Protein AF-A0A7Y9JDV5-F1 (afdb_monomer_lite)

pLDDT: mean 78.8, std 14.98, range [37.34, 94.88]

Structure (mmCIF, N/CA/C/O backbone):
data_AF-A0A7Y9JDV5-F1
#
_entry.id   AF-A0A7Y9JDV5-F1
#
loop_
_atom_site.group_PDB
_atom_site.id
_atom_site.type_symbol
_atom_site.label_atom_id
_atom_site.label_alt_id
_atom_site.label_comp_id
_atom_site.label_asym_id
_atom_site.label_entity_id
_atom_site.label_seq_id
_atom_site.pdbx_PDB_ins_code
_atom_site.Cartn_x
_atom_site.Cartn_y
_atom_site.Cartn_z
_atom_site.occupancy
_atom_site.B_iso_or_equiv
_atom_site.auth_seq_id
_atom_site.auth_comp_id
_atom_site.auth_asym_id
_atom_site.auth_atom_id
_atom_site.pdbx_PDB_model_num
ATOM 1 N N . MET A 1 1 ? 15.985 38.514 -5.711 1.00 37.34 1 MET A N 1
ATOM 2 C CA . MET A 1 1 ? 15.026 37.626 -5.024 1.00 37.34 1 MET A CA 1
ATOM 3 C C . MET A 1 1 ? 15.328 36.204 -5.459 1.00 37.34 1 MET A C 1
ATOM 5 O O . MET A 1 1 ? 14.897 35.798 -6.527 1.00 37.34 1 MET A O 1
ATOM 9 N N . THR A 1 2 ? 16.159 35.499 -4.701 1.00 44.25 2 THR A N 1
ATOM 10 C CA . THR A 1 2 ? 16.431 34.068 -4.880 1.00 44.25 2 THR A CA 1
ATOM 11 C C . THR A 1 2 ? 15.364 33.305 -4.102 1.00 44.25 2 THR A C 1
ATOM 13 O O . THR A 1 2 ? 15.264 33.475 -2.887 1.00 44.25 2 THR A O 1
ATOM 16 N N . GLY A 1 3 ? 14.502 32.572 -4.809 1.00 39.81 3 GLY A N 1
ATOM 17 C CA . GLY A 1 3 ? 13.479 31.728 -4.190 1.00 39.81 3 GLY A CA 1
ATOM 18 C C . GLY A 1 3 ? 14.113 30.592 -3.377 1.00 39.81 3 GLY A C 1
ATOM 19 O O . GLY A 1 3 ? 15.264 30.240 -3.641 1.00 39.81 3 GLY A O 1
ATOM 20 N N . PRO A 1 4 ? 13.405 30.047 -2.375 1.00 41.78 4 PRO A N 1
ATOM 21 C CA . PRO A 1 4 ? 13.913 28.933 -1.592 1.00 41.78 4 PRO A CA 1
ATOM 22 C C . PRO A 1 4 ? 14.064 27.694 -2.478 1.00 41.78 4 PRO A C 1
ATOM 24 O O . PRO A 1 4 ? 13.145 27.314 -3.203 1.00 41.78 4 PRO A O 1
ATOM 27 N N . ASP A 1 5 ? 15.250 27.101 -2.406 1.00 42.78 5 ASP A N 1
ATOM 28 C CA . ASP A 1 5 ? 15.589 25.800 -2.965 1.00 42.78 5 ASP A CA 1
ATOM 29 C C . ASP A 1 5 ? 14.723 24.736 -2.275 1.00 42.78 5 ASP A C 1
ATOM 31 O O . ASP A 1 5 ? 14.855 24.486 -1.075 1.00 42.78 5 ASP A O 1
ATOM 35 N N . VAL A 1 6 ? 13.769 24.173 -3.018 1.00 43.97 6 VAL A N 1
ATOM 36 C CA . VAL A 1 6 ? 12.871 23.109 -2.553 1.00 43.97 6 VAL A CA 1
ATOM 37 C C . VAL A 1 6 ? 13.472 21.762 -2.945 1.00 43.97 6 VAL A C 1
ATOM 39 O O . VAL A 1 6 ? 12.858 20.956 -3.640 1.00 43.97 6 VAL A O 1
ATOM 42 N N . SER A 1 7 ? 14.708 21.525 -2.521 1.00 42.34 7 SER A N 1
ATOM 43 C CA . SER A 1 7 ? 15.308 20.198 -2.572 1.00 42.34 7 SER A CA 1
ATOM 44 C C . SER A 1 7 ? 14.683 19.363 -1.451 1.00 42.34 7 SER A C 1
ATOM 46 O O . SER A 1 7 ? 15.084 19.433 -0.290 1.00 42.34 7 SER A O 1
ATOM 48 N N . GLY A 1 8 ? 13.610 18.640 -1.789 1.00 40.66 8 GLY A N 1
ATOM 49 C CA . GLY A 1 8 ? 13.034 17.608 -0.925 1.00 40.66 8 GLY A CA 1
ATOM 50 C C . GLY A 1 8 ? 14.071 16.521 -0.604 1.00 40.66 8 GLY A C 1
ATOM 51 O O . GLY A 1 8 ? 15.070 16.411 -1.316 1.00 40.66 8 GLY A O 1
ATOM 52 N N . PRO A 1 9 ? 13.875 15.732 0.467 1.00 42.06 9 PRO A N 1
ATOM 53 C CA . PRO A 1 9 ? 14.848 14.723 0.869 1.00 42.06 9 PRO A CA 1
ATOM 54 C C . PRO A 1 9 ? 15.107 13.750 -0.285 1.00 42.06 9 PRO A C 1
ATOM 56 O O . PRO A 1 9 ? 14.179 13.125 -0.800 1.00 42.06 9 PRO A O 1
ATOM 59 N N . ASP A 1 10 ? 16.374 13.656 -0.689 1.00 46.75 10 ASP A N 1
ATOM 60 C CA . ASP A 1 10 ? 16.850 12.736 -1.715 1.00 46.75 10 ASP A CA 1
ATOM 61 C C . ASP A 1 10 ? 16.754 11.301 -1.179 1.00 46.75 10 ASP A C 1
ATOM 63 O O . ASP A 1 10 ? 17.617 10.810 -0.455 1.00 46.75 10 ASP A O 1
ATOM 67 N N . VAL A 1 11 ? 15.638 10.646 -1.487 1.00 48.50 11 VAL A N 1
ATOM 68 C CA . VAL A 1 11 ? 15.338 9.249 -1.131 1.00 48.50 11 VAL A CA 1
ATOM 69 C C . VAL A 1 11 ? 15.915 8.249 -2.145 1.00 48.50 11 VAL A C 1
ATOM 71 O O . VAL A 1 11 ? 15.509 7.090 -2.186 1.00 48.50 11 VAL A O 1
ATOM 74 N N . SER A 1 12 ? 16.871 8.673 -2.979 1.00 48.12 12 SER A N 1
ATOM 75 C CA . SER A 1 12 ? 17.381 7.883 -4.112 1.00 48.12 12 SER A CA 1
ATOM 76 C C . SER A 1 12 ? 18.552 6.949 -3.766 1.00 48.12 12 SER A C 1
ATOM 78 O O . SER A 1 12 ? 19.099 6.285 -4.653 1.00 48.12 12 SER A O 1
ATOM 80 N N . GLY A 1 13 ? 18.958 6.871 -2.495 1.00 45.75 13 GLY A N 1
ATOM 81 C CA . GLY A 1 13 ? 20.067 6.027 -2.048 1.00 45.75 13 GLY A CA 1
ATOM 82 C C . GLY A 1 13 ? 19.683 4.542 -1.894 1.00 45.75 13 GLY A C 1
ATOM 83 O O . GLY A 1 13 ? 18.559 4.231 -1.494 1.00 45.75 13 GLY A O 1
ATOM 84 N N . PRO A 1 14 ? 20.594 3.588 -2.167 1.00 48.94 14 PRO A N 1
ATOM 85 C CA . PRO A 1 14 ? 20.378 2.174 -1.834 1.00 48.94 14 PRO A CA 1
ATOM 86 C C . PRO A 1 14 ? 20.124 1.969 -0.329 1.00 48.94 14 PRO A C 1
ATOM 88 O O . PRO A 1 14 ? 19.250 1.187 0.041 1.00 48.94 14 PRO A O 1
ATOM 91 N N . ASP A 1 15 ? 20.784 2.769 0.511 1.00 56.53 15 ASP A N 1
ATOM 92 C CA . ASP A 1 15 ? 20.661 2.739 1.972 1.00 56.53 15 ASP A CA 1
ATOM 93 C C . ASP A 1 15 ? 19.232 3.069 2.445 1.00 56.53 15 ASP A C 1
ATOM 95 O O . ASP A 1 15 ? 18.741 2.501 3.416 1.00 56.53 15 ASP A O 1
ATOM 99 N N . THR A 1 16 ? 18.507 3.936 1.727 1.00 67.06 16 THR A N 1
ATOM 100 C CA . THR A 1 16 ? 17.115 4.286 2.057 1.00 67.06 16 THR A CA 1
ATOM 101 C C . THR A 1 16 ? 16.128 3.164 1.750 1.00 67.06 16 THR A C 1
ATOM 103 O O . THR A 1 16 ? 15.157 2.997 2.487 1.00 67.06 16 THR A O 1
ATOM 106 N N . VAL A 1 17 ? 16.363 2.360 0.709 1.00 66.88 17 VAL A N 1
ATOM 107 C CA . VAL A 1 17 ? 15.489 1.217 0.394 1.00 66.88 17 VAL A CA 1
ATOM 108 C C . VAL A 1 17 ? 15.690 0.101 1.412 1.00 66.88 17 VAL A C 1
ATOM 110 O O . VAL A 1 17 ? 14.709 -0.446 1.901 1.00 66.88 17 VAL A O 1
ATOM 113 N N . GLU A 1 18 ? 16.936 -0.196 1.779 1.00 71.44 18 GLU A N 1
ATOM 114 C CA . GLU A 1 18 ? 17.253 -1.214 2.786 1.00 71.44 18 GLU A CA 1
ATOM 115 C C . GLU A 1 18 ? 16.675 -0.848 4.163 1.00 71.44 18 GLU A C 1
ATOM 117 O O . GLU A 1 18 ? 15.982 -1.660 4.774 1.00 71.44 18 GLU A O 1
ATOM 122 N N . VAL A 1 19 ? 16.834 0.408 4.596 1.00 76.12 19 VAL A N 1
ATOM 123 C CA . VAL A 1 19 ? 16.210 0.920 5.830 1.00 76.12 19 VAL A CA 1
ATOM 124 C C . VAL A 1 19 ? 14.680 0.845 5.769 1.00 76.12 19 VAL A C 1
ATOM 126 O O . VAL A 1 19 ? 14.042 0.482 6.758 1.00 76.12 19 VAL A O 1
ATOM 129 N N . THR A 1 20 ? 14.073 1.141 4.615 1.00 76.12 20 THR A N 1
ATOM 130 C CA . THR A 1 20 ? 12.610 1.052 4.451 1.00 76.12 20 THR A CA 1
ATOM 131 C C . THR A 1 20 ? 12.124 -0.400 4.472 1.00 76.12 20 THR A C 1
ATOM 133 O O . THR A 1 20 ? 11.075 -0.685 5.045 1.00 76.12 20 THR A O 1
ATOM 136 N N . LEU A 1 21 ? 12.881 -1.332 3.888 1.00 76.75 21 LEU A N 1
ATOM 137 C CA . LEU A 1 21 ? 12.568 -2.763 3.905 1.00 76.75 21 LEU A CA 1
ATOM 138 C C . LEU A 1 21 ? 12.690 -3.362 5.311 1.00 76.75 21 LEU A C 1
ATOM 140 O O . LEU A 1 21 ? 11.837 -4.157 5.704 1.00 76.75 21 LEU A O 1
ATOM 144 N N . GLU A 1 22 ? 13.693 -2.952 6.088 1.00 79.50 22 GLU A N 1
ATOM 145 C CA . GLU A 1 22 ? 13.816 -3.365 7.489 1.00 79.50 22 GLU A CA 1
ATOM 146 C C . GLU A 1 22 ? 12.648 -2.821 8.325 1.00 79.50 22 GLU A C 1
ATOM 148 O O . GLU A 1 22 ? 12.003 -3.571 9.059 1.00 79.50 22 GLU A O 1
ATOM 153 N N . ALA A 1 23 ? 12.296 -1.540 8.159 1.00 76.69 23 ALA A N 1
ATOM 154 C CA . ALA A 1 23 ? 11.125 -0.957 8.816 1.00 76.69 23 ALA A CA 1
ATOM 155 C C . ALA A 1 23 ? 9.830 -1.701 8.445 1.00 76.69 23 ALA A C 1
ATOM 157 O O . ALA A 1 23 ? 9.008 -1.990 9.319 1.00 76.69 23 ALA A O 1
ATOM 158 N N . LEU A 1 24 ? 9.678 -2.071 7.170 1.00 78.31 24 LEU A N 1
ATOM 159 C CA . LEU A 1 24 ? 8.547 -2.852 6.678 1.00 78.31 24 LEU A CA 1
ATOM 160 C C . LEU A 1 24 ? 8.477 -4.225 7.351 1.00 78.31 24 LEU A C 1
ATOM 162 O O . LEU A 1 24 ? 7.406 -4.634 7.798 1.00 78.31 24 LEU A O 1
ATOM 166 N N . TYR A 1 25 ? 9.607 -4.925 7.454 1.00 77.56 25 TYR A N 1
ATOM 167 C CA . TYR A 1 25 ? 9.677 -6.227 8.111 1.00 77.56 25 TYR A CA 1
ATOM 168 C C . TYR A 1 25 ? 9.260 -6.141 9.587 1.00 77.56 25 TYR A C 1
ATOM 170 O O . TYR A 1 25 ? 8.431 -6.932 10.045 1.00 77.56 25 TYR A O 1
ATOM 178 N N . GLN A 1 26 ? 9.766 -5.145 10.320 1.00 81.75 26 GLN A N 1
ATOM 179 C CA . GLN A 1 26 ? 9.423 -4.953 11.731 1.00 81.75 26 GLN A CA 1
ATOM 180 C C . GLN A 1 26 ? 7.944 -4.588 11.934 1.00 81.75 26 GLN A C 1
ATOM 182 O O . GLN A 1 26 ? 7.291 -5.124 12.837 1.00 81.75 26 GLN A O 1
ATOM 187 N N . GLN A 1 27 ? 7.379 -3.726 11.084 1.00 78.12 27 GLN A N 1
ATOM 188 C CA . GLN A 1 27 ? 5.961 -3.365 11.166 1.00 78.12 27 GLN A CA 1
ATOM 189 C C . GLN A 1 27 ? 5.043 -4.530 10.787 1.00 78.12 27 GLN A C 1
ATOM 191 O O . GLN A 1 27 ? 4.079 -4.802 11.502 1.00 78.12 27 GLN A O 1
ATOM 196 N N . ALA A 1 28 ? 5.366 -5.276 9.727 1.00 78.25 28 ALA A N 1
ATOM 197 C CA . ALA A 1 28 ? 4.602 -6.457 9.326 1.00 78.25 28 ALA A CA 1
ATOM 198 C C . ALA A 1 28 ? 4.611 -7.531 10.424 1.00 78.25 28 ALA A C 1
ATOM 200 O O . ALA A 1 28 ? 3.577 -8.124 10.736 1.00 78.25 28 ALA A O 1
ATOM 201 N N . ARG A 1 29 ? 5.763 -7.737 11.071 1.00 81.75 29 ARG A N 1
ATOM 202 C CA . ARG A 1 29 ? 5.874 -8.612 12.238 1.00 81.75 29 ARG A CA 1
ATOM 203 C C . ARG A 1 29 ? 5.010 -8.119 13.400 1.00 81.75 29 ARG A C 1
ATOM 205 O O . ARG A 1 29 ? 4.318 -8.923 14.016 1.00 81.75 29 ARG A O 1
ATOM 212 N N . THR A 1 30 ? 5.018 -6.819 13.682 1.00 78.25 30 THR A N 1
ATOM 213 C CA . THR A 1 30 ? 4.201 -6.221 14.750 1.00 78.25 30 THR A CA 1
ATOM 214 C C . THR A 1 30 ? 2.707 -6.416 14.485 1.00 78.25 30 THR A C 1
ATOM 216 O O . THR A 1 30 ? 1.994 -6.880 15.374 1.00 78.25 30 THR A O 1
ATOM 219 N N . ALA A 1 31 ? 2.240 -6.158 13.256 1.00 70.44 31 ALA A N 1
ATOM 220 C CA . ALA A 1 31 ? 0.866 -6.449 12.836 1.00 70.44 31 ALA A CA 1
ATOM 221 C C . ALA A 1 31 ? 0.511 -7.921 13.071 1.00 70.44 31 ALA A C 1
ATOM 223 O O . ALA A 1 31 ? -0.529 -8.235 13.646 1.00 70.44 31 ALA A O 1
ATOM 224 N N . TRP A 1 32 ? 1.402 -8.828 12.670 1.00 74.75 32 TRP A N 1
ATOM 225 C CA . TRP A 1 32 ? 1.194 -10.261 12.831 1.00 74.75 32 TRP A CA 1
ATOM 226 C C . TRP A 1 32 ? 1.124 -10.693 14.302 1.00 74.75 32 TRP A C 1
ATOM 228 O O . TRP A 1 32 ? 0.295 -11.524 14.667 1.00 74.75 32 TRP A O 1
ATOM 238 N N . GLU A 1 33 ? 1.948 -10.106 15.170 1.00 78.75 33 GLU A N 1
ATOM 239 C CA . GLU A 1 33 ? 1.897 -10.353 16.613 1.00 78.75 33 GLU A CA 1
ATOM 240 C C . GLU A 1 33 ? 0.609 -9.816 17.256 1.00 78.75 33 GLU A C 1
ATOM 242 O O . GLU A 1 33 ? 0.075 -10.466 18.151 1.00 78.75 33 GLU A O 1
ATOM 247 N N . VAL A 1 34 ? 0.084 -8.669 16.806 1.00 70.50 34 VAL A N 1
ATOM 248 C CA . VAL A 1 34 ? -1.217 -8.139 17.262 1.00 70.50 34 VAL A CA 1
ATOM 249 C C . VAL A 1 34 ? -2.349 -9.082 16.864 1.00 70.50 34 VAL A C 1
ATOM 251 O O . VAL A 1 34 ? -3.176 -9.429 17.702 1.00 70.50 34 VAL A O 1
ATOM 254 N N . VAL A 1 35 ? -2.345 -9.556 15.617 1.00 66.94 35 VAL A N 1
ATOM 255 C CA . VAL A 1 35 ? -3.359 -10.494 15.113 1.00 66.94 35 VAL A CA 1
ATOM 256 C C . VAL A 1 35 ? -3.306 -11.839 15.845 1.00 66.94 35 VAL A C 1
ATOM 258 O O . VAL A 1 35 ? -4.349 -12.435 16.097 1.00 66.94 35 VAL A O 1
ATOM 261 N N . GLN A 1 36 ? -2.114 -12.317 16.213 1.00 72.25 36 GLN A N 1
ATOM 262 C CA . GLN A 1 36 ? -1.949 -13.608 16.888 1.00 72.25 36 GLN A CA 1
ATOM 263 C C . GLN A 1 36 ? -2.088 -13.572 18.416 1.00 72.25 36 GLN A C 1
ATOM 265 O O . GLN A 1 36 ? -2.255 -14.631 19.019 1.00 72.25 36 GLN A O 1
ATOM 270 N N . ARG A 1 37 ? -1.993 -12.405 19.068 1.00 66.88 37 ARG A N 1
ATOM 271 C CA . ARG A 1 37 ? -2.040 -12.317 20.541 1.00 66.88 37 ARG A CA 1
ATOM 272 C C . ARG A 1 37 ? -3.409 -12.647 21.144 1.00 66.88 37 ARG A C 1
ATOM 274 O O . ARG A 1 37 ? -3.443 -12.949 22.333 1.00 66.88 37 ARG A O 1
ATOM 281 N N . ASP A 1 38 ? -4.493 -12.629 20.368 1.00 59.66 38 ASP A N 1
ATOM 282 C CA . ASP A 1 38 ? -5.845 -12.882 20.879 1.00 59.66 38 ASP A CA 1
ATOM 283 C C . ASP A 1 38 ? -6.288 -14.336 20.625 1.00 59.66 38 ASP A C 1
ATOM 285 O O . ASP A 1 38 ? -6.825 -14.680 19.572 1.00 59.66 38 ASP A O 1
ATOM 289 N N . SER A 1 39 ? -6.072 -15.210 21.614 1.00 51.19 39 SER A N 1
ATOM 290 C CA . SER A 1 39 ? -6.535 -16.608 21.592 1.00 51.19 39 SER A CA 1
ATOM 291 C C . SER A 1 39 ? -8.056 -16.756 21.746 1.00 51.19 39 SER A C 1
ATOM 293 O O . SER A 1 39 ? -8.592 -17.804 21.392 1.00 51.19 39 SER A O 1
ATOM 295 N N . ASP A 1 40 ? -8.744 -15.708 22.216 1.00 60.81 40 ASP A N 1
ATOM 296 C CA . ASP A 1 40 ? -10.198 -15.682 22.454 1.00 60.81 40 ASP A CA 1
ATOM 297 C C . ASP A 1 40 ? -10.976 -14.852 21.404 1.00 60.81 40 ASP A C 1
ATOM 299 O O . ASP A 1 40 ? -12.196 -14.703 21.495 1.00 60.81 40 ASP A O 1
ATOM 303 N N . GLY A 1 41 ? -10.286 -14.368 20.363 1.00 64.56 41 GLY A N 1
ATOM 304 C CA . GLY A 1 41 ? -10.839 -13.539 19.290 1.00 64.56 41 GLY A CA 1
ATOM 305 C C . GLY A 1 41 ? -10.566 -12.045 19.489 1.00 64.56 41 GLY A C 1
ATOM 306 O O . GLY A 1 41 ? -10.727 -11.513 20.582 1.00 64.56 41 GLY A O 1
ATOM 307 N N . LEU A 1 42 ? -10.167 -11.370 18.404 1.00 71.88 42 LEU A N 1
ATOM 308 C CA . LEU A 1 42 ? -9.844 -9.940 18.392 1.00 71.88 42 LEU A CA 1
ATOM 309 C C . LEU A 1 42 ? -11.007 -9.099 18.930 1.00 71.88 42 LEU A C 1
ATOM 311 O O . LEU A 1 42 ? -12.089 -9.053 18.337 1.00 71.88 42 LEU A O 1
ATOM 315 N N . SER A 1 43 ? -10.768 -8.379 20.027 1.00 84.00 43 SER A N 1
ATOM 316 C CA . SER A 1 43 ? -11.708 -7.351 20.489 1.00 84.00 43 SER A CA 1
ATOM 317 C C . SER A 1 43 ? -11.947 -6.291 19.401 1.00 84.00 43 SER A C 1
ATOM 319 O O . SER A 1 43 ? -11.129 -6.099 18.500 1.00 84.00 43 SER A O 1
ATOM 321 N N . LEU A 1 44 ? -13.055 -5.545 19.481 1.00 83.25 44 LEU A N 1
ATOM 322 C CA . LEU A 1 44 ? -13.327 -4.471 18.517 1.00 83.25 44 LEU A CA 1
ATOM 323 C C . LEU A 1 44 ? -12.227 -3.390 18.536 1.00 83.25 44 LEU A C 1
ATOM 325 O O . LEU A 1 44 ? -11.828 -2.902 17.483 1.00 83.25 44 LEU A O 1
ATOM 329 N N . ALA A 1 45 ? -11.705 -3.058 19.721 1.00 82.00 45 ALA A N 1
ATOM 330 C CA . ALA A 1 45 ? -10.566 -2.151 19.862 1.00 82.00 45 ALA A CA 1
ATOM 331 C C . ALA A 1 45 ? -9.297 -2.743 19.227 1.00 82.00 45 ALA A C 1
ATOM 333 O O . ALA A 1 45 ? -8.682 -2.092 18.389 1.00 82.00 45 ALA A O 1
ATOM 334 N N . GLY A 1 46 ? -8.983 -4.010 19.523 1.00 81.31 46 GLY A N 1
ATOM 335 C CA . GLY A 1 46 ? -7.842 -4.709 18.922 1.00 81.31 46 GLY A CA 1
ATOM 336 C C . GLY A 1 46 ? -7.951 -4.849 17.400 1.00 81.31 46 GLY A C 1
ATOM 337 O O . GLY A 1 46 ? -6.950 -4.772 16.696 1.00 81.31 46 GLY A O 1
ATOM 338 N N . THR A 1 47 ? -9.169 -4.977 16.866 1.00 84.25 47 THR A N 1
ATOM 339 C CA . THR A 1 47 ? -9.430 -4.953 15.419 1.00 84.25 47 THR A CA 1
ATOM 340 C C . THR A 1 47 ? -9.079 -3.589 14.824 1.00 84.25 47 THR A C 1
ATOM 342 O O . THR A 1 47 ? -8.489 -3.521 13.748 1.00 84.25 47 THR A O 1
ATOM 345 N N . GLY A 1 48 ? -9.410 -2.498 15.522 1.00 85.56 48 GLY A N 1
ATOM 346 C CA . GLY A 1 48 ? -9.043 -1.139 15.121 1.00 85.56 48 GLY A CA 1
ATOM 347 C C . GLY A 1 48 ? -7.528 -0.939 15.067 1.00 85.56 48 GLY A C 1
ATOM 348 O O . GLY A 1 48 ? -7.023 -0.439 14.061 1.00 85.56 48 GLY A O 1
ATOM 349 N N . ASP A 1 49 ? -6.818 -1.400 16.098 1.00 83.69 49 ASP A N 1
ATOM 350 C CA . ASP A 1 49 ? -5.354 -1.339 16.170 1.00 83.69 49 ASP A CA 1
ATOM 351 C C . ASP A 1 49 ? -4.707 -2.189 15.064 1.00 83.69 49 ASP A C 1
ATOM 353 O O . ASP A 1 49 ? -3.795 -1.738 14.374 1.00 83.69 49 ASP A O 1
ATOM 357 N N . ALA A 1 50 ? -5.214 -3.401 14.817 1.00 82.94 50 ALA A N 1
ATOM 358 C CA . ALA A 1 50 ? -4.718 -4.262 13.743 1.00 82.94 50 ALA A CA 1
ATOM 359 C C . ALA A 1 50 ? -4.891 -3.620 12.354 1.00 82.94 50 ALA A C 1
ATOM 361 O O . ALA A 1 50 ? -3.991 -3.701 11.513 1.00 82.94 50 ALA A O 1
ATOM 362 N N . LEU A 1 51 ? -6.027 -2.956 12.108 1.00 85.31 51 LEU A N 1
ATOM 363 C CA . LEU A 1 51 ? -6.264 -2.218 10.866 1.00 85.31 51 LEU A CA 1
ATOM 364 C C . LEU A 1 51 ? -5.320 -1.020 10.722 1.00 85.31 51 LEU A C 1
ATOM 366 O O . LEU A 1 51 ? -4.843 -0.771 9.619 1.00 85.31 51 LEU A O 1
ATOM 370 N N . GLU A 1 52 ? -5.031 -0.303 11.810 1.00 87.00 52 GLU A N 1
ATOM 371 C CA . GLU A 1 52 ? -4.068 0.804 11.821 1.00 87.00 52 GLU A CA 1
ATOM 372 C C . GLU A 1 52 ? -2.672 0.336 11.418 1.00 87.00 52 GLU A C 1
ATOM 374 O O . GLU A 1 52 ? -2.136 0.820 10.424 1.00 87.00 52 GLU A O 1
ATOM 379 N N . VAL A 1 53 ? -2.146 -0.693 12.091 1.00 84.94 53 VAL A N 1
ATOM 380 C CA . VAL A 1 53 ? -0.817 -1.230 11.760 1.00 84.94 53 VAL A CA 1
ATOM 381 C C . VAL A 1 53 ? -0.786 -1.775 10.328 1.00 84.94 53 VAL A C 1
ATOM 383 O O . VAL A 1 53 ? 0.208 -1.624 9.625 1.00 84.94 53 VAL A O 1
ATOM 386 N N . THR A 1 54 ? -1.878 -2.379 9.848 1.00 83.62 54 THR A N 1
ATOM 387 C CA . THR A 1 54 ? -1.947 -2.862 8.458 1.00 83.62 54 THR A CA 1
ATOM 388 C C . THR A 1 54 ? -1.903 -1.708 7.451 1.00 83.62 54 THR A C 1
ATOM 390 O O . THR A 1 54 ? -1.238 -1.824 6.422 1.00 83.62 54 THR A O 1
ATOM 393 N N . VAL A 1 55 ? -2.581 -0.590 7.726 1.00 87.88 55 VAL A N 1
ATOM 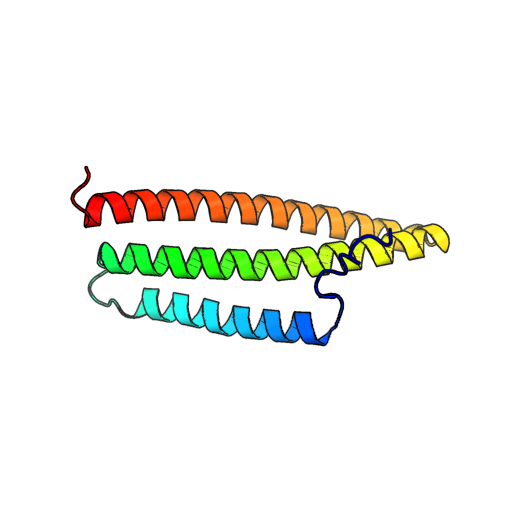394 C CA . VAL A 1 55 ? -2.513 0.615 6.883 1.00 87.88 55 VAL A CA 1
ATOM 395 C C . VAL A 1 55 ? -1.100 1.204 6.884 1.00 87.88 55 VAL A C 1
ATOM 397 O O . VAL A 1 55 ? -0.600 1.532 5.809 1.00 87.88 55 VAL A O 1
ATOM 400 N N . ASP A 1 56 ? -0.431 1.256 8.037 1.00 85.50 56 ASP A N 1
ATOM 401 C CA . ASP A 1 56 ? 0.956 1.730 8.139 1.00 85.50 56 ASP A CA 1
ATOM 402 C C . ASP A 1 56 ? 1.917 0.863 7.307 1.00 85.50 56 ASP A C 1
ATOM 404 O O . ASP A 1 56 ? 2.743 1.379 6.549 1.00 85.50 56 ASP A O 1
ATOM 408 N N . VAL A 1 57 ? 1.749 -0.464 7.361 1.00 85.31 57 VAL A N 1
ATOM 409 C CA . VAL A 1 57 ? 2.506 -1.409 6.527 1.00 85.31 57 VAL A CA 1
ATOM 410 C C . VAL A 1 57 ? 2.275 -1.130 5.040 1.00 85.31 57 VAL A C 1
A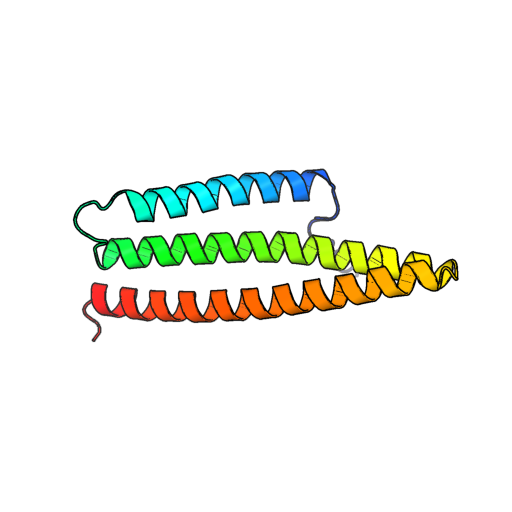TOM 412 O O . VAL A 1 57 ? 3.235 -1.102 4.270 1.00 85.31 57 VAL A O 1
ATOM 415 N N . LEU A 1 58 ? 1.031 -0.891 4.613 1.00 86.88 58 LEU A N 1
ATOM 416 C CA . LEU A 1 58 ? 0.735 -0.555 3.216 1.00 86.88 58 LEU A CA 1
ATOM 417 C C . LEU A 1 58 ? 1.394 0.761 2.778 1.00 86.88 58 LEU A C 1
ATOM 419 O O . LEU A 1 58 ? 1.862 0.841 1.642 1.00 86.88 58 LEU A O 1
ATOM 423 N N . ASP A 1 59 ? 1.485 1.757 3.663 1.00 85.81 59 ASP A N 1
ATOM 424 C CA . ASP A 1 59 ? 2.169 3.029 3.392 1.00 85.81 59 ASP A CA 1
ATOM 425 C C . ASP A 1 59 ? 3.693 2.845 3.232 1.00 85.81 59 ASP A C 1
ATOM 427 O O . ASP A 1 59 ? 4.317 3.469 2.358 1.00 85.81 59 ASP A O 1
ATOM 431 N N . LEU A 1 60 ? 4.299 1.922 3.987 1.00 84.75 60 LEU A N 1
ATOM 432 C CA . LEU A 1 60 ? 5.693 1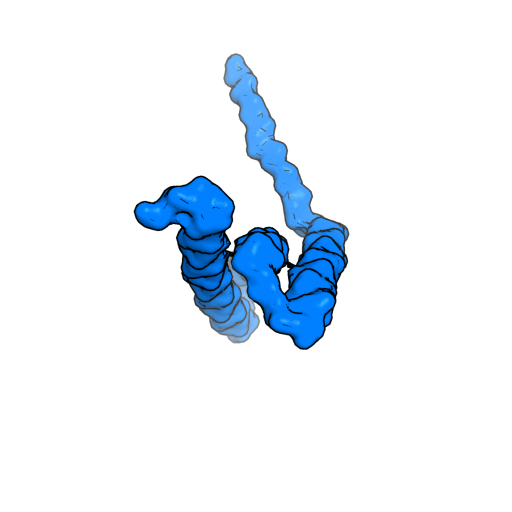.524 3.774 1.00 84.75 60 LEU A CA 1
ATOM 433 C C . LEU A 1 60 ? 5.891 0.772 2.453 1.00 84.75 60 LEU A C 1
ATOM 435 O O . LEU A 1 60 ? 6.793 1.123 1.688 1.00 84.75 60 LEU A O 1
ATOM 439 N N . VAL A 1 61 ? 5.044 -0.220 2.142 1.00 85.25 61 VAL A N 1
ATOM 440 C CA . VAL A 1 61 ? 5.123 -0.953 0.862 1.00 85.25 61 VAL A CA 1
ATOM 441 C C . VAL A 1 61 ? 4.974 0.015 -0.309 1.00 85.25 61 VAL A C 1
ATOM 443 O O . VAL A 1 61 ? 5.750 -0.048 -1.262 1.00 85.25 61 VAL A O 1
ATOM 446 N N . TRP A 1 62 ? 4.027 0.950 -0.228 1.00 87.88 62 TRP A N 1
ATOM 447 C CA . TRP A 1 62 ? 3.840 1.994 -1.231 1.00 87.88 62 TRP A CA 1
ATOM 448 C C . TRP A 1 62 ? 5.116 2.811 -1.457 1.00 87.88 62 TRP A C 1
ATOM 450 O O . TRP A 1 62 ? 5.508 3.042 -2.603 1.00 87.88 62 TRP A O 1
ATOM 460 N N . SER A 1 63 ? 5.792 3.212 -0.379 1.00 85.06 63 SER A N 1
ATOM 461 C CA . SER A 1 63 ? 7.035 3.987 -0.450 1.00 85.06 63 SER A CA 1
ATOM 462 C C . SER A 1 63 ? 8.156 3.210 -1.149 1.00 85.06 63 SER A C 1
ATOM 464 O O . SER A 1 63 ? 8.827 3.761 -2.026 1.00 85.06 63 SER A O 1
ATOM 466 N N . VAL A 1 64 ? 8.305 1.915 -0.844 1.00 85.50 64 VAL A N 1
ATOM 467 C CA . VAL A 1 64 ? 9.263 1.026 -1.525 1.00 85.50 64 VAL A CA 1
ATOM 468 C C . VAL A 1 64 ? 8.923 0.887 -3.006 1.00 85.50 64 VAL A C 1
ATOM 470 O O . VAL A 1 64 ? 9.782 1.109 -3.859 1.00 85.50 64 VAL A O 1
ATOM 473 N N . VAL A 1 65 ? 7.670 0.558 -3.335 1.00 86.75 65 VAL A N 1
ATOM 474 C CA . VAL A 1 65 ? 7.238 0.372 -4.728 1.00 86.75 65 VAL A CA 1
ATOM 475 C C . VAL A 1 65 ? 7.436 1.657 -5.527 1.00 86.75 65 VAL A C 1
ATOM 477 O O . VAL A 1 65 ? 7.923 1.602 -6.653 1.00 86.75 65 VAL A O 1
ATOM 480 N N . ARG A 1 66 ? 7.146 2.826 -4.945 1.00 87.94 66 ARG A N 1
ATOM 481 C CA . ARG A 1 66 ? 7.387 4.123 -5.589 1.00 87.94 66 ARG A CA 1
ATOM 482 C C . ARG A 1 66 ? 8.866 4.342 -5.906 1.00 87.94 66 ARG A C 1
ATOM 484 O O . ARG A 1 66 ? 9.178 4.737 -7.025 1.00 87.94 66 ARG A O 1
ATOM 491 N N . ALA A 1 67 ? 9.766 4.050 -4.967 1.00 86.31 67 ALA A N 1
ATOM 492 C CA . ALA A 1 67 ? 11.205 4.155 -5.205 1.00 86.31 67 ALA A CA 1
ATOM 493 C C . ALA A 1 67 ? 11.670 3.212 -6.332 1.00 86.31 67 ALA A C 1
ATOM 495 O O . ALA A 1 67 ? 12.458 3.606 -7.196 1.00 86.31 67 ALA A O 1
ATOM 496 N N . VAL A 1 68 ? 11.141 1.984 -6.366 1.00 87.25 68 VAL A N 1
ATOM 497 C CA . VAL A 1 68 ? 11.432 1.006 -7.426 1.00 87.25 68 VAL A CA 1
ATOM 498 C C . VAL A 1 68 ? 10.906 1.477 -8.783 1.00 87.25 68 VAL A C 1
ATOM 500 O O . VAL A 1 68 ? 11.642 1.385 -9.766 1.00 87.25 68 VAL A O 1
ATOM 503 N N . VAL A 1 69 ? 9.688 2.027 -8.850 1.00 89.75 69 VAL A N 1
ATOM 504 C CA . VAL A 1 69 ? 9.109 2.601 -10.079 1.00 89.75 69 VAL A CA 1
ATOM 505 C C . VAL A 1 69 ? 10.005 3.705 -10.618 1.00 89.75 69 VAL A C 1
ATOM 507 O O . VAL A 1 69 ? 10.489 3.584 -11.738 1.00 89.75 69 VAL A O 1
ATOM 510 N N . THR A 1 70 ? 10.330 4.710 -9.801 1.00 89.75 70 THR A N 1
ATOM 511 C CA . THR A 1 70 ? 11.188 5.833 -10.210 1.00 89.75 70 THR A CA 1
ATOM 512 C C . THR A 1 70 ? 12.549 5.363 -10.722 1.00 89.75 70 THR A C 1
ATOM 514 O O . THR A 1 70 ? 13.063 5.849 -11.735 1.00 89.75 70 THR A O 1
ATOM 517 N N . ARG A 1 71 ? 13.143 4.366 -10.058 1.00 88.88 71 ARG A N 1
ATOM 518 C CA . ARG A 1 71 ? 14.410 3.783 -10.505 1.00 88.88 71 ARG A CA 1
ATOM 519 C C . ARG A 1 71 ? 14.267 3.028 -11.826 1.00 88.88 71 ARG A C 1
ATOM 521 O O . ARG A 1 71 ? 15.164 3.112 -12.663 1.00 88.88 71 ARG A O 1
ATOM 528 N N . THR A 1 72 ? 13.165 2.313 -12.015 1.00 88.19 72 THR A N 1
ATOM 529 C CA . THR A 1 72 ? 12.875 1.554 -13.238 1.00 88.19 72 THR A CA 1
ATOM 530 C C . THR A 1 72 ? 12.602 2.495 -14.416 1.00 88.19 72 THR A C 1
ATOM 532 O O . THR A 1 72 ? 13.162 2.291 -15.490 1.00 88.19 72 THR A O 1
ATOM 535 N N . GLU A 1 73 ? 11.869 3.591 -14.205 1.00 91.75 73 GLU A N 1
ATOM 536 C CA . GLU A 1 73 ? 11.684 4.673 -15.185 1.00 91.75 73 GLU A CA 1
ATOM 537 C C . GLU A 1 73 ? 13.034 5.278 -15.603 1.00 91.75 73 GLU A C 1
ATOM 539 O O . GLU A 1 73 ? 13.328 5.400 -16.791 1.00 91.75 73 GLU A O 1
ATOM 544 N N . SER A 1 74 ? 13.921 5.541 -14.638 1.00 89.56 74 SER A N 1
ATOM 545 C CA . SER A 1 74 ? 15.274 6.054 -14.911 1.00 89.56 74 SER A CA 1
ATOM 546 C C . SER A 1 74 ? 16.157 5.062 -15.687 1.00 89.56 74 SER A C 1
ATOM 548 O O . SER A 1 74 ? 17.104 5.457 -16.371 1.00 89.56 74 SER A O 1
ATOM 550 N N . ILE A 1 75 ? 15.936 3.750 -15.541 1.00 89.25 75 ILE A N 1
ATOM 551 C CA . ILE A 1 75 ? 16.624 2.720 -16.342 1.00 89.25 75 ILE A CA 1
ATOM 552 C C . ILE A 1 75 ? 16.065 2.725 -17.764 1.00 89.25 75 ILE A C 1
ATOM 554 O O . ILE A 1 75 ? 16.839 2.813 -18.715 1.00 89.25 75 ILE A O 1
ATOM 558 N N . ARG A 1 76 ? 14.736 2.732 -17.900 1.00 89.06 76 ARG A N 1
ATOM 559 C CA . ARG A 1 76 ? 14.043 2.795 -19.188 1.00 89.06 76 ARG A CA 1
ATOM 560 C C . ARG A 1 76 ? 14.526 3.963 -20.042 1.00 89.06 76 ARG A C 1
ATOM 562 O O . ARG A 1 76 ? 14.860 3.782 -21.208 1.00 89.06 76 ARG A O 1
ATOM 569 N N . GLU A 1 77 ? 14.587 5.160 -19.462 1.00 89.25 77 GLU A N 1
ATOM 570 C CA . GLU A 1 77 ? 15.049 6.363 -20.162 1.00 89.25 77 GLU A CA 1
ATOM 571 C C . GLU A 1 77 ? 16.479 6.208 -20.697 1.00 89.25 77 GLU A C 1
ATOM 573 O O . GLU A 1 77 ? 16.769 6.607 -21.827 1.00 89.25 77 GLU A O 1
AT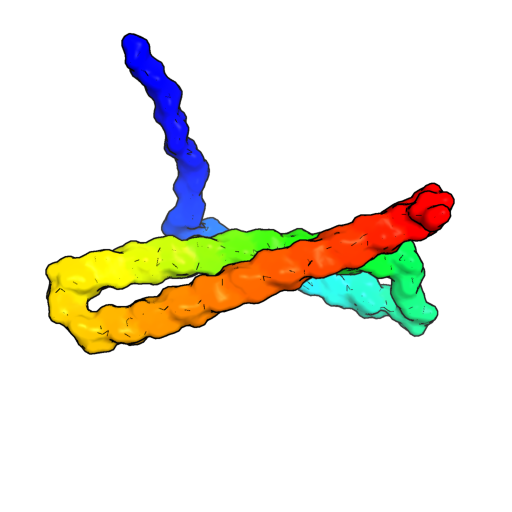OM 578 N N . ARG A 1 78 ? 17.369 5.577 -19.921 1.00 87.31 78 ARG A N 1
ATOM 579 C CA . ARG A 1 78 ? 18.745 5.285 -20.347 1.00 87.31 78 ARG A CA 1
ATOM 580 C C . ARG A 1 78 ? 18.786 4.277 -21.494 1.00 87.31 78 ARG A C 1
ATOM 582 O O . ARG A 1 78 ? 19.459 4.527 -22.488 1.00 87.31 78 ARG A O 1
ATOM 589 N N . GLU A 1 79 ? 18.035 3.186 -21.406 1.00 86.38 79 GLU A N 1
ATOM 590 C CA . GLU A 1 79 ? 18.018 2.145 -22.444 1.00 86.38 79 GLU A CA 1
ATOM 591 C C . GLU A 1 79 ? 17.421 2.624 -23.774 1.00 86.38 79 GLU A C 1
ATOM 593 O O . GLU A 1 79 ? 17.915 2.258 -24.847 1.00 86.38 79 GLU A O 1
ATOM 598 N N . VAL A 1 80 ? 16.396 3.481 -23.715 1.00 83.75 80 VAL A N 1
ATOM 599 C CA . VAL A 1 80 ? 15.816 4.139 -24.895 1.00 83.75 80 VAL A CA 1
ATOM 600 C C . VAL A 1 80 ? 16.860 5.020 -25.580 1.00 83.75 80 VAL A C 1
ATOM 602 O O . VAL A 1 80 ? 17.010 4.956 -26.805 1.00 83.75 80 VAL A O 1
ATOM 605 N N . ASN A 1 81 ? 17.619 5.798 -24.802 1.00 85.19 81 ASN A N 1
ATOM 606 C CA . ASN A 1 81 ? 18.706 6.628 -25.323 1.00 85.19 81 ASN A CA 1
ATOM 607 C C . ASN A 1 81 ? 19.830 5.779 -25.943 1.00 85.19 81 ASN A C 1
ATOM 609 O O . ASN A 1 81 ? 20.339 6.120 -27.014 1.00 85.19 81 ASN A O 1
ATOM 613 N N . ASP A 1 82 ? 20.137 4.630 -25.341 1.00 86.69 82 ASP A N 1
ATOM 614 C CA . ASP A 1 82 ? 21.160 3.684 -25.806 1.00 86.69 82 ASP A CA 1
ATOM 615 C C . ASP A 1 82 ? 20.680 2.749 -26.940 1.00 86.69 82 ASP A C 1
ATOM 617 O O . ASP A 1 82 ? 21.452 1.931 -27.448 1.00 86.69 82 ASP A O 1
ATOM 621 N N . ARG A 1 83 ? 19.422 2.881 -27.392 1.00 81.00 83 ARG A N 1
ATOM 622 C CA . ARG A 1 83 ? 18.782 2.105 -28.479 1.00 81.00 83 ARG A CA 1
ATOM 623 C C . ARG A 1 83 ? 18.702 0.588 -28.242 1.00 81.00 83 ARG A C 1
ATOM 625 O O . ARG A 1 83 ? 18.661 -0.186 -29.205 1.00 81.00 83 ARG A O 1
ATOM 632 N N . ARG A 1 84 ? 18.612 0.136 -26.991 1.00 72.81 84 ARG A N 1
ATOM 633 C CA . ARG A 1 84 ? 18.551 -1.296 -26.635 1.00 72.81 84 ARG A CA 1
ATOM 634 C C . ARG A 1 84 ? 17.124 -1.859 -26.630 1.00 72.81 84 ARG A C 1
ATOM 636 O O . ARG A 1 84 ? 16.601 -2.248 -25.595 1.00 72.81 84 ARG A O 1
ATOM 643 N N . ARG A 1 85 ? 16.498 -1.950 -27.811 1.00 67.62 85 ARG A N 1
ATOM 644 C CA . ARG A 1 85 ? 15.060 -2.286 -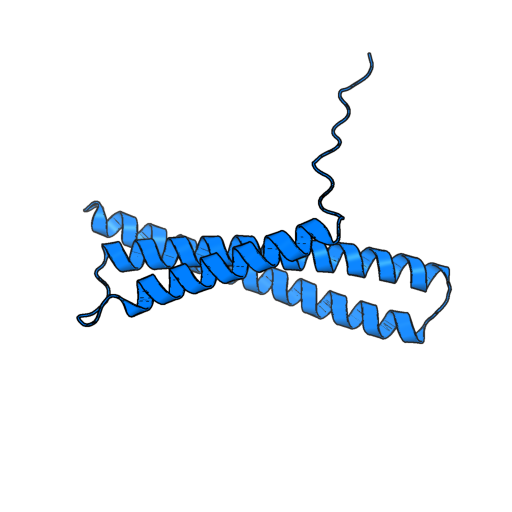27.957 1.00 67.62 85 ARG A CA 1
ATOM 645 C C . ARG A 1 85 ? 14.573 -3.516 -27.172 1.00 67.62 85 ARG A C 1
ATOM 647 O O . ARG A 1 85 ? 13.513 -3.442 -26.576 1.00 67.62 85 ARG A O 1
ATOM 654 N N . ALA A 1 86 ? 15.315 -4.626 -27.174 1.00 68.56 86 ALA A N 1
ATOM 655 C CA . ALA A 1 86 ? 14.877 -5.854 -26.497 1.00 68.56 86 ALA A CA 1
ATOM 656 C C . ALA A 1 86 ? 14.941 -5.764 -24.958 1.00 68.56 86 ALA A C 1
ATOM 658 O O . ALA A 1 86 ? 14.193 -6.457 -24.277 1.00 68.56 86 ALA A O 1
ATOM 659 N N . GLU A 1 87 ? 15.825 -4.922 -24.414 1.00 75.38 87 GLU A N 1
ATOM 660 C CA . GLU A 1 87 ? 15.918 -4.662 -22.969 1.00 75.38 87 GLU A CA 1
ATOM 661 C C . GLU A 1 87 ? 14.768 -3.732 -22.535 1.00 75.38 87 GLU A C 1
ATOM 663 O O . GLU A 1 87 ? 14.110 -3.991 -21.526 1.00 75.38 87 GLU A O 1
ATOM 668 N N . THR A 1 88 ? 14.400 -2.773 -23.396 1.00 82.00 88 THR A N 1
ATOM 669 C CA . THR A 1 88 ? 13.291 -1.834 -23.159 1.00 82.00 88 THR A CA 1
ATOM 670 C C . THR A 1 88 ? 11.938 -2.530 -22.978 1.00 82.00 88 THR A C 1
ATOM 672 O O . THR A 1 88 ? 11.187 -2.147 -22.087 1.00 82.00 88 THR A O 1
ATOM 675 N N . ASP A 1 89 ? 11.633 -3.579 -23.750 1.00 86.44 89 ASP A N 1
ATOM 676 C CA . ASP A 1 89 ? 10.354 -4.302 -23.633 1.00 86.44 89 ASP A CA 1
ATOM 677 C C . ASP A 1 89 ? 10.179 -4.969 -22.251 1.00 86.44 89 ASP A C 1
ATOM 679 O O . ASP A 1 89 ? 9.075 -5.014 -21.702 1.00 86.44 89 ASP A O 1
ATOM 683 N N . VAL A 1 90 ? 11.271 -5.472 -21.659 1.00 88.25 90 VAL A N 1
ATOM 684 C CA . VAL A 1 90 ? 11.253 -6.084 -20.319 1.00 88.25 90 VAL A CA 1
ATOM 685 C C . VAL A 1 90 ? 11.024 -5.021 -19.248 1.00 88.25 90 VAL A C 1
ATOM 687 O O . VAL A 1 90 ? 10.238 -5.236 -18.322 1.00 88.25 90 VAL A O 1
ATOM 690 N N . VAL A 1 91 ? 11.685 -3.870 -19.381 1.00 88.81 91 VAL A N 1
ATOM 691 C CA . VAL A 1 91 ? 11.529 -2.740 -18.458 1.00 88.81 91 VAL A CA 1
ATOM 692 C C . VAL A 1 91 ? 10.115 -2.156 -18.537 1.00 88.81 91 VAL A C 1
ATOM 694 O O . VAL A 1 91 ? 9.509 -1.889 -17.498 1.00 88.81 91 VAL A O 1
ATOM 697 N N . ASP A 1 92 ? 9.549 -2.039 -19.739 1.00 91.38 92 ASP A N 1
ATOM 698 C CA . ASP A 1 92 ? 8.174 -1.575 -19.955 1.00 91.38 92 ASP A CA 1
ATOM 699 C C . ASP A 1 92 ? 7.156 -2.510 -19.293 1.00 91.38 92 ASP A C 1
ATOM 701 O O . ASP A 1 92 ? 6.257 -2.054 -18.581 1.00 91.38 92 ASP A O 1
ATOM 705 N N . LEU A 1 93 ? 7.324 -3.826 -19.452 1.00 93.12 93 LEU A N 1
ATOM 706 C CA . LEU A 1 93 ? 6.458 -4.806 -18.797 1.00 93.12 93 LEU A CA 1
ATOM 707 C C . LEU A 1 93 ? 6.578 -4.750 -17.264 1.00 93.12 93 LEU A C 1
ATOM 709 O O . LEU A 1 93 ? 5.569 -4.825 -16.558 1.00 93.12 93 LEU A O 1
ATOM 713 N N . ALA A 1 94 ? 7.795 -4.590 -16.738 1.00 90.31 94 ALA A N 1
ATOM 714 C CA . ALA A 1 94 ? 8.020 -4.447 -15.303 1.00 90.31 94 ALA A CA 1
ATOM 715 C C . ALA A 1 94 ? 7.319 -3.199 -14.738 1.00 90.31 94 ALA A C 1
ATOM 717 O O . ALA A 1 94 ? 6.654 -3.292 -13.705 1.00 90.31 94 ALA A O 1
ATOM 718 N N . LEU A 1 95 ? 7.399 -2.056 -15.430 1.00 93.38 95 LEU A N 1
ATOM 719 C CA . LEU A 1 95 ? 6.707 -0.823 -15.033 1.00 93.38 95 LEU A CA 1
ATOM 720 C C . LEU A 1 95 ? 5.190 -0.988 -15.004 1.00 93.38 95 LEU A C 1
ATOM 722 O O . LEU A 1 95 ? 4.557 -0.563 -14.040 1.00 93.38 95 LEU A O 1
ATOM 726 N N . VAL A 1 96 ? 4.606 -1.655 -16.003 1.00 94.69 96 VAL A N 1
ATOM 727 C CA . VAL A 1 96 ? 3.165 -1.951 -16.019 1.00 94.69 96 VAL A CA 1
ATOM 728 C C . VAL A 1 96 ? 2.753 -2.718 -14.759 1.00 94.69 96 VAL A C 1
ATOM 730 O O . VAL A 1 96 ? 1.796 -2.336 -14.085 1.00 94.69 96 VAL A O 1
ATOM 733 N N . HIS A 1 97 ? 3.492 -3.767 -14.391 1.00 91.88 97 HIS A N 1
ATOM 734 C CA . HIS A 1 97 ? 3.192 -4.537 -13.183 1.00 91.88 97 HIS A CA 1
ATOM 735 C C . HIS A 1 97 ? 3.387 -3.736 -11.893 1.00 91.88 97 HIS A C 1
ATOM 737 O O . HIS A 1 97 ? 2.576 -3.860 -10.974 1.00 91.88 97 HIS A O 1
ATOM 743 N N . LEU A 1 98 ? 4.421 -2.898 -11.821 1.00 90.19 98 LEU A N 1
ATOM 744 C CA . LEU A 1 98 ? 4.652 -2.037 -10.664 1.00 90.19 98 LEU A CA 1
ATOM 745 C C . LEU A 1 98 ? 3.532 -1.000 -10.492 1.00 90.19 98 LEU A C 1
ATOM 747 O O . LEU A 1 98 ? 3.062 -0.803 -9.371 1.00 90.19 98 LEU A O 1
ATOM 751 N N . HIS A 1 99 ? 3.051 -0.393 -11.580 1.00 91.19 99 HIS A N 1
ATOM 752 C CA . HIS A 1 99 ? 1.917 0.533 -11.537 1.00 91.19 99 HIS A CA 1
ATOM 753 C C . HIS A 1 99 ? 0.613 -0.162 -11.133 1.00 91.19 99 HIS A C 1
ATOM 755 O O . HIS A 1 99 ? -0.108 0.355 -10.282 1.00 91.19 99 HIS A O 1
ATOM 761 N N . TYR A 1 100 ? 0.336 -1.369 -11.637 1.00 92.00 100 TYR A N 1
ATOM 762 C CA . TYR A 1 100 ? -0.806 -2.148 -11.145 1.00 92.00 100 TYR A CA 1
ATOM 763 C C . TYR A 1 100 ? -0.691 -2.469 -9.650 1.00 92.00 100 TYR A C 1
ATOM 765 O O . TYR A 1 100 ? -1.680 -2.399 -8.919 1.00 92.00 100 TYR A O 1
ATOM 773 N N . GLY A 1 101 ? 0.518 -2.780 -9.173 1.00 87.88 101 GLY A N 1
ATOM 774 C CA . GLY A 1 101 ? 0.788 -2.959 -7.748 1.00 87.88 101 GLY A CA 1
ATOM 775 C C . GLY A 1 101 ? 0.475 -1.700 -6.934 1.00 87.88 101 GLY A C 1
ATOM 776 O O . GLY A 1 101 ? -0.183 -1.789 -5.900 1.00 87.88 101 GLY A O 1
ATOM 777 N N . GLN A 1 102 ? 0.880 -0.525 -7.422 1.00 90.62 102 GLN A N 1
ATOM 778 C CA . GLN A 1 102 ? 0.557 0.769 -6.816 1.00 90.62 102 GLN A CA 1
ATOM 779 C C . GLN A 1 102 ? -0.959 0.981 -6.703 1.00 90.62 102 GLN A C 1
ATOM 781 O O . GLN A 1 102 ? -1.470 1.244 -5.612 1.00 90.62 102 GLN A O 1
ATOM 786 N N . GLU A 1 103 ? -1.695 0.826 -7.799 1.00 92.19 103 GLU A N 1
ATOM 787 C CA . GLU A 1 103 ? -3.152 0.985 -7.788 1.00 92.19 103 GLU A CA 1
ATOM 788 C C . GLU A 1 103 ? -3.818 0.038 -6.779 1.00 92.19 103 GLU A C 1
ATOM 790 O O . GLU A 1 103 ? -4.641 0.472 -5.969 1.00 92.19 103 GLU A O 1
ATOM 795 N N . GLY A 1 104 ? -3.404 -1.233 -6.759 1.00 90.06 104 GLY A N 1
ATOM 796 C CA . GLY A 1 104 ? -3.893 -2.221 -5.799 1.00 90.06 104 GLY A CA 1
ATOM 797 C C . GLY A 1 104 ? -3.619 -1.837 -4.341 1.00 90.06 104 GLY A C 1
ATOM 798 O O . GLY A 1 104 ? -4.513 -1.945 -3.498 1.00 90.06 104 GLY A O 1
ATOM 799 N N . LEU A 1 105 ? -2.418 -1.330 -4.041 1.00 91.62 105 LEU A N 1
ATOM 800 C CA . LEU A 1 105 ? -2.048 -0.859 -2.701 1.00 91.62 105 LEU A CA 1
ATOM 801 C C . LEU A 1 105 ? -2.905 0.330 -2.256 1.00 91.62 105 LEU A C 1
ATOM 803 O O . LEU A 1 105 ? -3.376 0.342 -1.119 1.00 91.62 105 LEU A O 1
ATOM 807 N N . MET A 1 106 ? -3.163 1.300 -3.140 1.00 91.56 106 MET A N 1
ATOM 808 C CA . MET A 1 106 ? -4.044 2.427 -2.814 1.00 91.56 106 MET A CA 1
ATOM 809 C C . MET A 1 106 ? -5.470 1.970 -2.505 1.00 91.56 106 MET A C 1
ATOM 811 O O . MET A 1 106 ? -6.076 2.463 -1.551 1.00 91.56 106 MET A O 1
ATOM 815 N N . VAL A 1 107 ? -6.007 1.029 -3.288 1.00 94.88 107 VAL A N 1
ATOM 816 C CA . VAL A 1 107 ? -7.347 0.473 -3.054 1.00 94.88 107 VAL A CA 1
ATOM 817 C C . VAL A 1 107 ? -7.396 -0.242 -1.705 1.00 94.88 107 VAL A C 1
ATOM 819 O O . VAL A 1 107 ? -8.289 0.034 -0.904 1.00 94.88 107 VAL A O 1
ATOM 822 N N . ALA A 1 108 ? -6.420 -1.106 -1.416 1.00 91.25 108 ALA A N 1
ATOM 823 C CA . ALA A 1 108 ? -6.333 -1.808 -0.138 1.00 91.25 108 ALA A CA 1
ATOM 824 C C . ALA A 1 108 ? -6.262 -0.826 1.040 1.00 91.25 108 ALA A C 1
ATOM 826 O O . ALA A 1 108 ? -7.045 -0.928 1.985 1.00 91.25 108 ALA A O 1
ATOM 827 N N . ARG A 1 109 ? -5.389 0.183 0.943 1.00 91.44 109 ARG A N 1
ATOM 828 C CA . ARG A 1 109 ? -5.240 1.242 1.947 1.00 91.44 109 ARG A CA 1
ATOM 829 C C . ARG A 1 109 ? -6.559 1.967 2.202 1.00 91.44 109 ARG A C 1
ATOM 831 O O . ARG A 1 109 ? -6.928 2.190 3.353 1.00 91.44 109 ARG A O 1
ATOM 838 N N . HIS A 1 110 ? -7.274 2.334 1.140 1.00 92.06 110 HIS A N 1
ATOM 839 C CA . HIS A 1 110 ? -8.548 3.037 1.254 1.00 92.06 110 HIS A CA 1
ATOM 840 C C . HIS A 1 110 ? -9.615 2.184 1.949 1.00 92.06 110 HIS A C 1
ATOM 842 O O . HIS A 1 110 ? -10.262 2.659 2.882 1.00 92.06 110 HIS A O 1
ATOM 848 N N . LEU A 1 111 ? -9.768 0.923 1.536 1.00 93.69 111 LEU A N 1
ATOM 849 C CA . LEU A 1 111 ? -10.759 0.009 2.107 1.00 93.69 111 LEU A CA 1
ATOM 850 C C . LEU A 1 111 ? -10.492 -0.275 3.589 1.00 93.69 111 LEU A C 1
ATOM 852 O O . LEU A 1 111 ? -11.416 -0.220 4.401 1.00 93.69 111 LEU A O 1
ATOM 856 N N . LEU A 1 112 ? -9.235 -0.525 3.960 1.00 90.31 112 LEU A N 1
ATOM 857 C CA . LEU A 1 112 ? -8.859 -0.763 5.355 1.00 90.31 112 LEU A CA 1
ATOM 858 C C . LEU A 1 112 ? -9.001 0.501 6.208 1.00 90.31 112 LEU A C 1
ATOM 860 O O . LEU A 1 112 ? -9.505 0.429 7.327 1.00 90.31 112 LEU A O 1
ATOM 864 N N . GLY A 1 113 ? -8.639 1.668 5.668 1.00 90.00 113 GLY A N 1
ATOM 865 C CA . GLY A 1 113 ? -8.850 2.953 6.332 1.00 90.00 113 GLY A CA 1
ATOM 866 C C . GLY A 1 113 ? -10.332 3.248 6.590 1.00 90.00 113 GLY A C 1
ATOM 867 O O . GLY A 1 113 ? -10.688 3.688 7.684 1.00 90.00 113 GLY A O 1
ATOM 868 N N . ALA A 1 114 ? -11.205 2.951 5.622 1.00 92.25 114 ALA A N 1
ATOM 869 C CA . ALA A 1 114 ? -12.653 3.059 5.794 1.00 92.25 114 ALA A CA 1
ATOM 870 C C . ALA A 1 114 ? -13.164 2.096 6.878 1.00 92.25 114 ALA A C 1
ATOM 872 O O . ALA A 1 114 ? -13.869 2.521 7.792 1.00 92.25 114 ALA A O 1
ATOM 873 N N . GLY A 1 115 ? -12.735 0.829 6.838 1.00 89.19 115 GLY A N 1
ATOM 874 C CA . GLY A 1 115 ? -13.061 -0.163 7.866 1.00 89.19 115 GLY A CA 1
ATOM 875 C C . GLY A 1 115 ? -12.634 0.275 9.271 1.00 89.19 115 GLY A C 1
ATOM 876 O O . GLY A 1 115 ? -13.422 0.184 10.212 1.00 89.19 115 GLY A O 1
ATOM 877 N N . ARG A 1 116 ? -11.427 0.838 9.416 1.00 89.38 116 ARG A N 1
ATOM 878 C CA . ARG A 1 116 ? -10.944 1.403 10.688 1.00 89.38 116 ARG A CA 1
ATOM 879 C C . ARG A 1 116 ? -11.836 2.546 11.168 1.00 89.38 116 ARG A C 1
ATOM 881 O O . ARG A 1 116 ? -12.134 2.627 12.356 1.00 89.38 116 ARG A O 1
ATOM 888 N N . GLY A 1 117 ? -12.272 3.417 10.259 1.00 88.62 117 GLY A N 1
ATOM 889 C CA . GLY A 1 117 ? -13.197 4.508 10.569 1.00 88.62 117 GLY A CA 1
ATOM 890 C C . GLY A 1 117 ? -14.513 4.010 11.170 1.00 88.62 117 GLY A C 1
ATOM 891 O O . GLY A 1 117 ? -14.958 4.539 12.189 1.00 88.62 117 GLY A O 1
ATOM 892 N N . GLU A 1 118 ? -15.091 2.955 10.595 1.00 91.94 118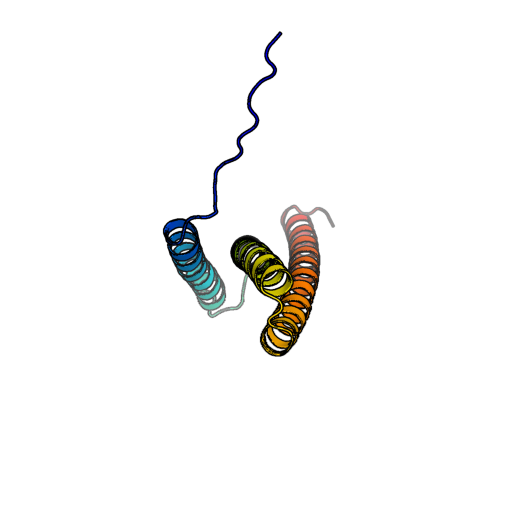 GLU A N 1
ATOM 893 C CA . GLU A 1 118 ? -16.309 2.324 11.118 1.00 91.94 118 GLU A CA 1
ATOM 894 C C . GLU A 1 118 ? -16.079 1.688 12.495 1.00 91.94 118 GLU A C 1
ATOM 896 O O . GLU A 1 118 ? -16.855 1.916 13.426 1.00 91.94 118 GLU A O 1
ATOM 901 N N . VAL A 1 119 ? -14.968 0.969 12.677 1.00 88.69 119 VAL A N 1
ATOM 902 C CA . VAL A 1 119 ? -14.596 0.393 13.980 1.00 88.69 119 VAL A CA 1
ATOM 903 C C . VAL A 1 119 ? -14.460 1.482 15.050 1.00 88.69 119 VAL A C 1
ATOM 905 O O . VAL A 1 119 ? -15.027 1.354 16.135 1.00 88.69 119 VAL A O 1
ATOM 908 N N . LEU A 1 120 ? -13.775 2.588 14.742 1.00 88.06 120 LEU A N 1
ATOM 909 C CA . LEU A 1 120 ? -13.602 3.722 15.657 1.00 88.06 120 LEU A CA 1
ATOM 910 C C . LEU A 1 120 ? -14.922 4.413 16.010 1.00 88.06 120 LEU A C 1
ATOM 912 O O . LEU A 1 120 ? -15.105 4.874 17.137 1.00 88.06 120 LEU A O 1
ATOM 916 N N . ARG A 1 121 ? -15.859 4.502 15.064 1.00 88.88 121 ARG A N 1
ATOM 917 C CA . ARG A 1 121 ? -17.193 5.039 15.342 1.00 88.88 121 ARG A CA 1
ATOM 918 C C . ARG A 1 121 ? -17.938 4.188 16.362 1.00 88.88 121 ARG A C 1
ATOM 920 O O . ARG A 1 121 ? -18.481 4.734 17.324 1.00 88.88 121 ARG A O 1
ATOM 927 N N . VAL A 1 122 ? -17.933 2.869 16.173 1.00 90.25 122 VAL A N 1
ATOM 928 C CA . VAL A 1 122 ? -18.617 1.933 17.073 1.00 90.25 122 VAL A CA 1
ATOM 929 C C . VAL A 1 122 ? -17.969 1.938 18.460 1.00 90.25 122 VAL A C 1
ATOM 931 O O . VAL A 1 122 ? -18.688 2.029 19.455 1.00 90.25 122 VAL A O 1
ATOM 934 N N . THR A 1 123 ? -16.634 1.932 18.560 1.00 86.06 123 THR A N 1
ATOM 935 C CA . THR A 1 123 ? -15.941 1.991 19.865 1.00 86.06 123 THR A CA 1
ATOM 936 C C . THR A 1 123 ? -16.190 3.301 20.616 1.00 86.06 123 THR A C 1
ATOM 938 O O . THR A 1 123 ? -16.213 3.306 21.844 1.00 86.06 123 THR A O 1
ATOM 941 N N . GLN A 1 124 ? -16.445 4.403 19.905 1.00 87.19 124 GLN A N 1
ATOM 942 C CA . GLN A 1 124 ? -16.816 5.697 20.491 1.00 87.19 124 GLN A CA 1
ATOM 943 C C . GLN A 1 124 ? -18.318 5.829 20.809 1.00 87.19 124 GLN A C 1
ATOM 945 O O . GLN A 1 124 ? -18.751 6.903 21.230 1.00 87.19 124 GLN A O 1
ATOM 950 N N . GLY A 1 125 ? -19.125 4.785 20.585 1.00 85.19 125 GLY A N 1
ATOM 951 C CA . GLY A 1 125 ? -20.576 4.819 20.797 1.00 85.19 125 GLY A CA 1
ATOM 952 C C . GLY A 1 125 ? -21.339 5.685 19.786 1.00 85.19 125 GLY A C 1
ATOM 953 O O . GLY A 1 125 ? -22.460 6.106 20.061 1.00 85.19 125 GLY A O 1
ATOM 954 N N . LYS A 1 126 ? -20.738 5.977 18.627 1.00 77.38 126 LYS A N 1
ATOM 955 C CA . LYS A 1 126 ? -21.311 6.794 17.547 1.00 77.38 126 LYS A CA 1
ATOM 956 C C . LYS A 1 126 ? -21.884 5.889 16.454 1.00 77.38 126 LYS A C 1
ATOM 958 O O . LYS A 1 126 ? -21.314 5.794 15.361 1.00 77.38 126 LYS A O 1
ATOM 963 N N . VAL A 1 127 ? -22.979 5.197 16.764 1.00 63.94 127 VAL A N 1
ATOM 964 C CA . VAL A 1 127 ? -23.717 4.373 15.791 1.00 63.94 127 VAL A CA 1
ATOM 965 C C . VAL A 1 127 ? -24.819 5.207 15.162 1.00 63.94 127 VAL A C 1
ATOM 967 O O . VAL A 1 127 ? -25.736 5.616 15.904 1.00 63.94 127 VAL A O 1
#

Sequence (127 aa):
MTGPDVSGPDVSGPDTVEVTLEALYQQARTAWEVVQRDSDGLSLAGTGDALEVTVDVLDLVWSVVRAVVTRTESIREREVNDRRRAETDVVDLALVHLHYGQEGLMVARHLLGAGRGEVLRVTQGKV

Secondary structure (DSSP, 8-state):
------------SHHHHHHHHHHHHHHHHHHHHHHHS-TT---HHHHHHHHHHHHHHHHHHHHHHHHHHHHHHHHHHHHHHTT-HHHHHHHHHHHHHHHHHHHHHHHHHHHHHHHHHHHHHHHTT--

Organism: NCBI:txid46163

Radius of gyration: 19.88 Å; chains: 1; bounding box: 45×54×51 Å

Foldseek 3Di:
DDDDDPPDPPCQDPVNLVVLVVVLVVLVVVLVCLCPVDPPDQDLVSLLVSLVSVLVSLVSVLVNLVSVLVVLVVVLVVCVVVVVVVVNVVSVVVNVVSVVVNVVSVVSSVVSVVVSVVSVCVVVVND